Protein AF-A0A519LY81-F1 (afdb_monomer_lite)

Secondary structure (DSSP, 8-state):
--HHHHHHHHHHHHHHHHHHHHSS---TTS-SS---EEEEEESTTT-S-TTSS-S-SS-S-SSSTTSPPPHHHHHHHHTT----BSEEE-SS-EEE-TT--B---TT-BS--TTSTTSTTBHHHHHHHHHHT---TTEEEEEE--HHHHHHHHHHHHTHHHHTTHHHHHHHHHH--

Radius of gyration: 24.07 Å; chains: 1; bounding box: 78×39×55 Å

pLDDT: mean 88.47, std 14.47, range [46.22, 98.81]

Structure (mmCIF, N/CA/C/O backbone):
data_AF-A0A519LY81-F1
#
_entry.id   AF-A0A519LY81-F1
#
loop_
_atom_site.group_PDB
_atom_site.id
_atom_site.type_symbol
_atom_site.label_atom_id
_atom_site.label_alt_id
_atom_site.label_comp_id
_atom_site.label_asym_id
_atom_site.label_entity_id
_atom_site.label_seq_id
_atom_site.pdbx_PDB_ins_code
_atom_site.Cartn_x
_atom_site.Cartn_y
_atom_site.Cartn_z
_atom_site.occupancy
_atom_site.B_iso_or_equiv
_atom_site.auth_seq_id
_atom_site.auth_comp_id
_atom_site.auth_asym_id
_atom_site.auth_atom_id
_atom_site.pdbx_PDB_model_num
ATOM 1 N N . MET A 1 1 ? -56.378 18.373 27.463 1.00 55.69 1 MET A N 1
ATOM 2 C CA . MET A 1 1 ? -56.014 17.706 26.196 1.00 55.69 1 MET A CA 1
ATOM 3 C C . MET A 1 1 ? -57.173 16.834 25.767 1.00 55.69 1 MET A C 1
ATOM 5 O O . MET A 1 1 ? -57.605 15.974 26.524 1.00 55.69 1 MET A O 1
ATOM 9 N N . ASN A 1 2 ? -57.732 17.121 24.602 1.00 63.81 2 ASN A N 1
ATOM 10 C CA . ASN A 1 2 ? -58.996 16.550 24.145 1.00 63.81 2 ASN A CA 1
ATOM 11 C C . ASN A 1 2 ? -58.691 15.194 23.480 1.00 63.81 2 ASN A C 1
ATOM 13 O O . ASN A 1 2 ? -57.609 15.030 22.921 1.00 63.81 2 ASN A O 1
ATOM 17 N N . SER A 1 3 ? -59.615 14.223 23.488 1.00 59.97 3 SER A N 1
ATOM 18 C CA . SER A 1 3 ? -59.354 12.867 22.948 1.00 59.97 3 SER A CA 1
ATOM 19 C C . SER A 1 3 ? -58.795 12.878 21.511 1.00 59.97 3 SER A C 1
ATOM 21 O O . SER A 1 3 ? -57.925 12.079 21.174 1.00 59.97 3 SER A O 1
ATOM 23 N N . GLN A 1 4 ? -59.215 13.840 20.682 1.00 63.25 4 GLN A N 1
ATOM 24 C CA . GLN A 1 4 ? -58.691 14.028 19.324 1.00 63.25 4 GLN A CA 1
ATOM 25 C C . GLN A 1 4 ? -57.240 14.541 19.282 1.00 63.25 4 GLN A C 1
ATOM 27 O O . GLN A 1 4 ? -56.478 14.106 18.424 1.00 63.25 4 GLN A O 1
ATOM 32 N N . GLN A 1 5 ? -56.826 15.387 20.231 1.00 57.06 5 GLN A N 1
ATOM 33 C CA . GLN A 1 5 ? -55.437 15.847 20.355 1.00 57.06 5 GLN A CA 1
ATOM 34 C C . GLN A 1 5 ? -54.514 14.710 20.816 1.00 57.06 5 GLN A C 1
ATOM 36 O O . GLN A 1 5 ? -53.429 14.562 20.269 1.00 57.06 5 GLN A O 1
ATOM 41 N N . CYS A 1 6 ? -54.960 13.842 21.736 1.00 59.72 6 CYS A N 1
ATOM 42 C CA . CYS A 1 6 ? -54.200 12.637 22.101 1.00 59.72 6 CYS A CA 1
ATOM 43 C C . CYS A 1 6 ? -54.021 11.685 20.911 1.00 59.72 6 CYS A C 1
ATOM 45 O O . CYS A 1 6 ? -52.924 11.179 20.698 1.00 59.72 6 CYS A O 1
ATOM 47 N N . LYS A 1 7 ? -55.075 11.460 20.113 1.00 60.94 7 LYS A N 1
ATOM 48 C CA . LYS A 1 7 ? -55.014 10.586 18.928 1.00 60.94 7 LYS A CA 1
ATOM 49 C C . LYS A 1 7 ? -54.089 11.144 17.841 1.00 60.94 7 LYS A C 1
ATOM 51 O O . LYS A 1 7 ? -53.334 10.380 17.242 1.00 60.94 7 LYS A O 1
ATOM 56 N N . ALA A 1 8 ? -54.108 12.460 17.620 1.00 67.06 8 ALA A N 1
ATOM 57 C CA . ALA A 1 8 ? -53.220 13.126 16.668 1.00 67.06 8 ALA A CA 1
ATOM 58 C C . ALA A 1 8 ? -51.746 13.059 17.109 1.00 67.06 8 ALA A C 1
ATOM 60 O O . ALA A 1 8 ? -50.890 12.687 16.309 1.00 67.06 8 ALA A O 1
ATOM 61 N N . SER A 1 9 ? -51.454 13.319 18.389 1.00 69.44 9 SER A N 1
ATOM 62 C CA . SER A 1 9 ? -50.089 13.233 18.928 1.00 69.44 9 SER A CA 1
ATOM 63 C C . SER A 1 9 ? -49.534 11.807 18.911 1.00 69.44 9 SER A C 1
ATOM 65 O O . SER A 1 9 ? -48.361 11.611 18.602 1.00 69.44 9 SER A O 1
ATOM 67 N N . LEU A 1 10 ? -50.372 10.800 19.185 1.00 69.19 10 LEU A N 1
ATOM 68 C CA . LEU A 1 10 ? -49.960 9.395 19.123 1.00 69.19 10 LEU A CA 1
ATOM 69 C C . LEU A 1 10 ? -49.673 8.956 17.681 1.00 69.19 10 LEU A C 1
ATOM 71 O O . LEU A 1 10 ? -48.696 8.258 17.431 1.00 69.19 10 LEU A O 1
ATOM 75 N N . SER A 1 11 ? -50.486 9.415 16.725 1.00 70.38 11 SER A N 1
ATOM 76 C CA . SER A 1 11 ? -50.297 9.115 15.300 1.00 70.38 11 SER A CA 1
ATOM 77 C C . SER A 1 11 ? -49.016 9.749 14.751 1.00 70.38 11 SER A C 1
ATOM 79 O O . SER A 1 11 ? -48.292 9.107 13.996 1.00 70.38 11 SER A O 1
ATOM 81 N N . ALA A 1 12 ? -48.694 10.978 15.170 1.00 72.31 12 ALA A N 1
ATOM 82 C CA . ALA A 1 12 ? -47.450 11.650 14.797 1.00 72.31 12 ALA A CA 1
ATOM 83 C C . ALA A 1 12 ? -46.210 10.964 15.395 1.00 72.31 12 ALA A C 1
ATOM 85 O O . ALA A 1 12 ? -45.199 10.832 14.711 1.00 72.31 12 ALA A O 1
ATOM 86 N N . LEU A 1 13 ? -46.294 10.480 16.640 1.00 72.44 13 LEU A N 1
ATOM 87 C CA . LEU A 1 13 ? -45.200 9.749 17.284 1.00 72.44 13 LEU A CA 1
ATOM 88 C C . LEU A 1 13 ? -44.959 8.390 16.611 1.00 72.44 13 LEU A C 1
ATOM 90 O O . LEU A 1 13 ? -43.820 8.040 16.323 1.00 72.44 13 LEU A O 1
ATOM 94 N N . VAL A 1 14 ? -46.029 7.658 16.289 1.00 71.62 14 VAL A N 1
ATOM 95 C CA . VAL A 1 14 ? -45.943 6.385 15.558 1.00 71.62 14 VAL A CA 1
ATOM 96 C C . VAL A 1 14 ? -45.398 6.602 14.147 1.00 71.62 14 VAL A C 1
ATOM 98 O O . VAL A 1 14 ? -44.528 5.850 13.721 1.00 71.62 14 VAL A O 1
ATOM 101 N N . ALA A 1 15 ? -45.828 7.654 13.444 1.00 67.81 15 ALA A N 1
ATOM 102 C CA . ALA A 1 15 ? -45.262 8.013 12.148 1.00 67.81 15 ALA A CA 1
ATOM 103 C C . ALA A 1 15 ? -43.772 8.373 12.261 1.00 67.81 15 ALA A C 1
ATOM 105 O O . ALA A 1 15 ? -42.979 7.878 11.473 1.00 67.81 15 ALA A O 1
ATOM 106 N N . ALA A 1 16 ? -43.355 9.147 13.268 1.00 66.00 16 ALA A N 1
ATOM 107 C CA . ALA A 1 16 ? -41.943 9.461 13.494 1.00 66.00 16 ALA A CA 1
ATOM 108 C C . ALA A 1 16 ? -41.102 8.209 13.808 1.00 66.00 16 ALA A C 1
ATOM 110 O O . ALA A 1 16 ? -40.000 8.071 13.285 1.00 66.00 16 ALA A O 1
ATOM 111 N N . CYS A 1 17 ? -41.626 7.261 14.592 1.00 64.31 17 CYS A N 1
ATOM 112 C CA . CYS A 1 17 ? -40.967 5.977 14.849 1.00 64.31 17 CYS A CA 1
ATOM 113 C C . CYS A 1 17 ? -40.900 5.094 13.593 1.00 64.31 17 CYS A C 1
ATOM 115 O O . CYS A 1 17 ? -39.876 4.460 13.349 1.00 64.31 17 CYS A O 1
ATOM 117 N N . LEU A 1 18 ? -41.953 5.078 12.771 1.00 62.66 18 LEU A N 1
ATOM 118 C CA . LEU A 1 18 ? -41.983 4.345 11.504 1.00 62.66 18 LEU A CA 1
ATOM 119 C C . LEU A 1 18 ? -41.074 4.985 10.449 1.00 62.66 18 LEU A C 1
ATOM 121 O O . LEU A 1 18 ? -40.437 4.258 9.702 1.00 62.66 18 LEU A O 1
ATOM 125 N N . LEU A 1 19 ? -40.946 6.314 10.405 1.00 59.72 19 LEU A N 1
ATOM 126 C CA . LEU A 1 19 ? -39.982 7.011 9.548 1.00 59.72 19 LEU A CA 1
ATOM 127 C C . LEU A 1 19 ? -38.541 6.889 10.068 1.00 59.72 19 LEU A C 1
ATOM 129 O O . LEU A 1 19 ? -37.629 6.854 9.256 1.00 59.72 19 LEU A O 1
ATOM 133 N N . ALA A 1 20 ? -38.307 6.758 11.376 1.00 60.56 20 ALA A N 1
ATOM 134 C CA . ALA A 1 20 ? -36.985 6.404 11.904 1.00 60.56 20 ALA A CA 1
ATOM 135 C C . ALA A 1 20 ? -36.611 4.941 11.595 1.00 60.56 20 ALA A C 1
ATOM 137 O O . ALA A 1 20 ? -35.438 4.634 11.406 1.00 60.56 20 ALA A O 1
ATOM 138 N N . ALA A 1 21 ? -37.603 4.048 11.504 1.00 55.66 21 ALA A N 1
ATOM 139 C CA . ALA A 1 21 ? -37.408 2.640 11.155 1.00 55.66 21 ALA A CA 1
ATOM 140 C C . ALA A 1 21 ? -37.401 2.367 9.635 1.00 55.66 21 ALA A C 1
ATOM 142 O O . ALA A 1 21 ? -36.805 1.391 9.194 1.00 55.66 21 ALA A O 1
ATOM 143 N N . CYS A 1 22 ? -38.052 3.215 8.831 1.00 54.41 22 CYS A N 1
ATOM 144 C CA . CYS A 1 22 ? -38.219 3.046 7.381 1.00 54.41 22 CYS A CA 1
ATOM 145 C C . CYS A 1 22 ? -37.518 4.145 6.557 1.00 54.41 22 CYS A C 1
ATOM 147 O O . CYS A 1 22 ? -37.455 4.065 5.331 1.00 54.41 22 CYS A O 1
ATOM 149 N N . GLY A 1 23 ? -36.937 5.151 7.214 1.00 49.19 23 GLY A N 1
ATOM 150 C CA . GLY A 1 23 ? -36.024 6.144 6.649 1.00 49.19 23 GLY A CA 1
ATOM 151 C C . GLY A 1 23 ? -34.617 5.581 6.457 1.00 49.19 23 GLY A C 1
ATOM 152 O O . GLY A 1 23 ? -33.659 6.113 7.002 1.00 49.19 23 GLY A O 1
ATOM 153 N N . GLY A 1 24 ? -34.520 4.475 5.714 1.00 50.03 24 GLY A N 1
ATOM 154 C CA . GLY A 1 24 ? -33.440 4.171 4.768 1.00 50.03 24 GLY A CA 1
ATOM 155 C C . GLY A 1 24 ? -31.981 4.389 5.183 1.00 50.03 24 GLY A C 1
ATOM 156 O O . GLY A 1 24 ? -31.204 4.849 4.355 1.00 50.03 24 GLY A O 1
ATOM 157 N N . GLY A 1 25 ? -31.598 4.074 6.423 1.00 46.22 25 GLY A N 1
ATOM 158 C CA . GLY A 1 25 ? -30.202 4.126 6.890 1.00 46.22 25 GLY A CA 1
ATOM 159 C C . GLY A 1 25 ? -29.545 2.759 7.117 1.00 46.22 25 GLY A C 1
ATOM 160 O O . GLY A 1 25 ? -28.390 2.699 7.524 1.00 46.22 25 GLY A O 1
ATOM 161 N N . GLY A 1 26 ? -30.273 1.666 6.891 1.00 47.47 26 GLY A N 1
ATOM 162 C CA . GLY A 1 26 ? -29.765 0.303 7.005 1.00 47.47 26 GLY A CA 1
ATOM 163 C C . GLY A 1 26 ? -29.649 -0.318 5.627 1.00 47.47 26 GLY A C 1
ATOM 164 O O . GLY A 1 26 ? -30.501 -1.104 5.233 1.00 47.47 26 GLY A O 1
ATOM 165 N N . SER A 1 27 ? -28.626 0.053 4.866 1.00 48.62 27 SER A N 1
ATOM 166 C CA . SER A 1 27 ? -28.137 -0.881 3.860 1.00 48.62 27 SER A CA 1
ATOM 167 C C . SER A 1 27 ? -27.652 -2.145 4.576 1.00 48.62 27 SER A C 1
ATOM 169 O O . SER A 1 27 ? -27.210 -2.073 5.727 1.00 48.62 27 SER A O 1
ATOM 171 N N . ASP A 1 28 ? -27.642 -3.284 3.886 1.00 51.41 28 ASP A N 1
ATOM 172 C CA . ASP A 1 28 ? -26.885 -4.491 4.264 1.00 51.41 28 ASP A CA 1
ATOM 173 C C . ASP A 1 28 ? -25.351 -4.231 4.300 1.00 51.41 28 ASP A C 1
ATOM 175 O O . ASP A 1 28 ? -24.531 -5.072 3.950 1.00 51.41 28 ASP A O 1
ATOM 179 N N . THR A 1 29 ? -24.937 -3.018 4.671 1.00 53.84 29 THR A N 1
ATOM 180 C CA . THR A 1 29 ? -23.567 -2.544 4.853 1.00 53.84 29 THR A CA 1
ATOM 181 C C . THR A 1 29 ? -23.124 -2.623 6.303 1.00 53.84 29 THR A C 1
ATOM 183 O O . THR A 1 29 ? -21.977 -2.285 6.571 1.00 53.84 29 THR A O 1
ATOM 186 N N . ALA A 1 30 ? -24.001 -2.998 7.244 1.00 55.38 30 ALA A N 1
ATOM 187 C CA . ALA A 1 30 ? -23.550 -3.424 8.562 1.00 55.38 30 ALA A CA 1
ATOM 188 C C . ALA A 1 30 ? -22.732 -4.702 8.338 1.00 55.38 30 ALA A C 1
ATOM 190 O O . ALA A 1 30 ? -23.302 -5.716 7.926 1.00 55.38 30 ALA A O 1
ATOM 191 N N . PRO A 1 31 ? -21.402 -4.667 8.497 1.00 56.59 31 PRO A N 1
ATOM 192 C CA . PRO A 1 31 ? -20.594 -5.776 8.040 1.00 56.59 31 PRO A CA 1
ATOM 193 C C . PRO A 1 31 ? -20.914 -7.040 8.833 1.00 56.59 31 PRO A C 1
ATOM 195 O O . PRO A 1 31 ? -20.881 -7.034 10.061 1.00 56.59 31 PRO A O 1
ATOM 198 N N . SER A 1 32 ? -21.214 -8.134 8.130 1.00 61.44 32 SER A N 1
ATOM 199 C CA . SER A 1 32 ? -21.583 -9.410 8.761 1.00 61.44 32 SER A CA 1
ATOM 200 C C . SER A 1 32 ? -20.476 -9.986 9.654 1.00 61.44 32 SER A C 1
ATOM 202 O O . SER A 1 32 ? -20.763 -10.824 10.508 1.00 61.44 32 SER A O 1
ATOM 204 N N . ALA A 1 33 ? -19.222 -9.585 9.437 1.00 71.50 33 ALA A N 1
ATOM 205 C CA . ALA A 1 33 ? -18.074 -10.019 10.216 1.00 71.50 33 ALA A CA 1
ATOM 206 C C . ALA A 1 33 ? -17.708 -8.963 11.264 1.00 71.50 33 ALA A C 1
ATOM 208 O O . ALA A 1 33 ? -17.616 -7.773 10.955 1.00 71.50 33 ALA A O 1
ATOM 209 N N . ALA A 1 34 ? -17.435 -9.413 12.490 1.00 85.31 34 ALA A N 1
ATOM 210 C CA . ALA A 1 34 ? -16.927 -8.579 13.574 1.00 85.31 34 ALA A CA 1
ATOM 211 C C . ALA A 1 34 ? -15.454 -8.209 13.328 1.00 85.31 34 ALA A C 1
ATOM 213 O O . ALA A 1 34 ? -14.565 -8.661 14.041 1.00 85.31 34 ALA A O 1
ATOM 214 N N . VAL A 1 35 ? -15.182 -7.418 12.289 1.00 92.81 35 VAL A N 1
ATOM 215 C CA . VAL A 1 35 ? -13.826 -6.957 11.978 1.00 92.81 35 VAL A CA 1
ATOM 216 C C . VAL A 1 35 ? -13.381 -5.972 13.051 1.00 92.81 35 VAL A C 1
ATOM 218 O O . VAL A 1 35 ? -14.001 -4.930 13.258 1.00 92.81 35 VAL A O 1
ATOM 221 N N . THR A 1 36 ? -12.279 -6.298 13.719 1.00 93.81 36 THR A N 1
ATOM 222 C CA . THR A 1 36 ? -11.672 -5.470 14.772 1.00 93.81 36 THR A CA 1
ATOM 223 C C . THR A 1 36 ? -10.351 -4.848 14.334 1.00 93.81 36 THR A C 1
ATOM 225 O O . THR A 1 36 ? -9.782 -4.045 15.066 1.00 93.81 36 THR A O 1
ATOM 228 N N . SER A 1 37 ? -9.838 -5.223 13.159 1.00 95.50 37 SER A N 1
ATOM 229 C CA . SER A 1 37 ? -8.635 -4.639 12.573 1.00 95.50 37 SER A CA 1
ATOM 230 C C . SER A 1 37 ? -8.698 -4.694 11.052 1.00 95.50 37 SER A C 1
ATOM 232 O O . SER A 1 37 ? -9.117 -5.695 10.477 1.00 95.50 37 SER A O 1
ATOM 234 N N . VAL A 1 38 ? -8.239 -3.629 10.397 1.00 97.69 38 VAL A N 1
ATOM 235 C CA . VAL A 1 38 ? -8.008 -3.615 8.950 1.00 97.69 38 VAL A CA 1
ATOM 236 C C . VAL A 1 38 ? -6.507 -3.563 8.706 1.00 97.69 38 VAL A C 1
ATOM 238 O O . VAL A 1 38 ? -5.822 -2.679 9.225 1.00 97.69 38 VAL A O 1
ATOM 241 N N . LYS A 1 39 ? -5.994 -4.507 7.919 1.00 98.56 39 LYS A N 1
ATOM 242 C CA . LYS A 1 39 ? -4.589 -4.580 7.512 1.00 98.56 39 LYS A CA 1
ATOM 243 C C . LYS A 1 39 ? -4.505 -4.387 6.012 1.00 98.56 39 LYS A C 1
ATOM 245 O O . LYS A 1 39 ? -5.231 -5.036 5.268 1.00 98.56 39 LYS A O 1
ATOM 250 N N . VAL A 1 40 ? -3.636 -3.492 5.570 1.00 98.81 40 VAL A N 1
ATOM 251 C CA . VAL A 1 40 ? -3.556 -3.102 4.160 1.00 98.81 40 VAL A CA 1
ATOM 252 C C . VAL A 1 40 ? -2.155 -3.375 3.647 1.00 98.81 40 VAL A C 1
ATOM 254 O O . VAL A 1 40 ? -1.194 -3.035 4.326 1.00 98.81 40 VAL A O 1
ATOM 257 N N . ALA A 1 41 ? -2.031 -3.980 2.475 1.00 98.81 41 ALA A N 1
ATOM 258 C CA . ALA A 1 41 ? -0.805 -4.000 1.684 1.00 98.81 41 ALA A CA 1
ATOM 259 C C . ALA A 1 41 ? -1.133 -3.464 0.291 1.00 98.81 41 ALA A C 1
ATOM 261 O O . ALA A 1 41 ? -2.275 -3.544 -0.158 1.00 98.81 41 ALA A O 1
ATOM 262 N N . GLY A 1 42 ? -0.149 -2.907 -0.396 1.00 98.56 42 GLY A N 1
ATOM 263 C CA . GLY A 1 42 ? -0.347 -2.427 -1.745 1.00 98.56 42 GLY A CA 1
ATOM 264 C C . GLY A 1 42 ? 0.552 -1.284 -2.164 1.00 98.56 42 GLY A C 1
ATOM 265 O O . GLY A 1 42 ? 1.687 -1.131 -1.699 1.00 98.56 42 GLY A O 1
ATOM 266 N N . ASP A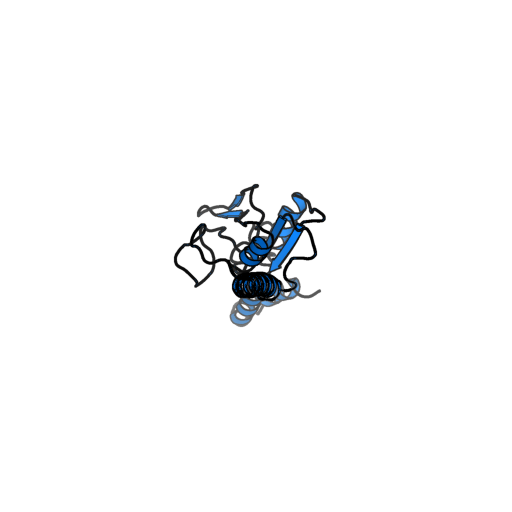 1 43 ? 0.006 -0.483 -3.070 1.00 98.50 43 ASP A N 1
ATOM 267 C CA . ASP A 1 43 ? 0.688 0.634 -3.701 1.00 98.50 43 ASP A CA 1
ATOM 268 C C . ASP A 1 43 ? 0.102 2.013 -3.332 1.00 98.50 43 ASP A C 1
ATOM 270 O O . ASP A 1 43 ? -0.527 2.199 -2.289 1.00 98.50 43 ASP A O 1
ATOM 274 N N . SER A 1 44 ? 0.340 3.011 -4.185 1.00 98.00 44 SER A N 1
ATOM 275 C CA . SER A 1 44 ? -0.139 4.389 -4.043 1.00 98.00 44 SER A CA 1
ATOM 276 C C . SER A 1 44 ? -1.646 4.525 -3.837 1.00 98.00 44 SER A C 1
ATOM 278 O O . SER A 1 44 ? -2.065 5.439 -3.130 1.00 98.00 44 SER A O 1
ATOM 280 N N . LEU A 1 45 ? -2.463 3.647 -4.429 1.00 97.50 45 LEU A N 1
ATOM 281 C CA . LEU A 1 45 ? -3.923 3.713 -4.301 1.00 97.50 45 LEU A CA 1
ATOM 282 C C . LEU A 1 45 ? -4.397 3.378 -2.881 1.00 97.50 45 LEU A C 1
ATOM 284 O O . LEU A 1 45 ? -5.489 3.788 -2.472 1.00 97.50 45 LEU A O 1
ATOM 288 N N . ALA A 1 46 ? -3.561 2.665 -2.125 1.00 98.38 46 ALA A N 1
ATOM 289 C CA . ALA A 1 46 ?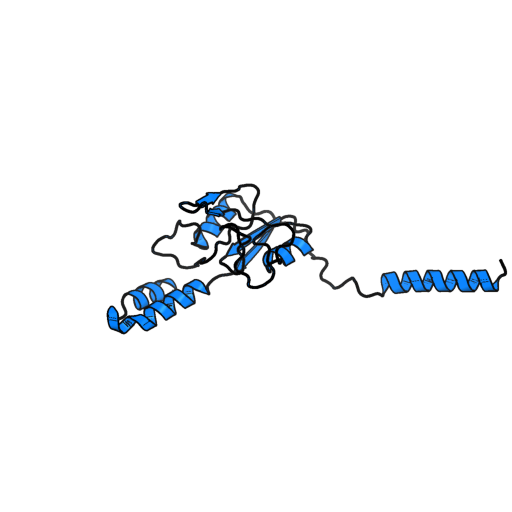 -3.842 2.208 -0.777 1.00 98.38 46 ALA A CA 1
ATOM 290 C C . ALA A 1 46 ? -2.957 2.868 0.300 1.00 98.38 46 ALA A C 1
ATOM 292 O O . ALA A 1 46 ? -3.196 2.641 1.482 1.00 98.38 46 ALA A O 1
ATOM 293 N N . ASP A 1 47 ? -1.974 3.696 -0.061 1.00 98.38 47 ASP A N 1
ATOM 294 C CA . ASP A 1 47 ? -1.002 4.298 0.864 1.00 98.38 47 ASP A CA 1
ATOM 295 C C . ASP A 1 47 ? -1.617 5.421 1.737 1.00 98.38 47 ASP A C 1
ATOM 297 O O . ASP A 1 47 ? -1.925 6.520 1.266 1.00 98.38 47 ASP A O 1
ATOM 301 N N . SER A 1 48 ? -1.740 5.163 3.049 1.00 97.44 48 SER A N 1
ATOM 302 C CA . SER A 1 48 ? -2.235 6.121 4.063 1.00 97.44 48 SER A CA 1
ATOM 303 C C . SER A 1 48 ? -1.201 7.168 4.512 1.00 97.44 48 SER A C 1
ATOM 305 O O . SER A 1 48 ? -1.366 7.815 5.551 1.00 97.44 48 SER A O 1
ATOM 307 N N . GLY A 1 49 ? -0.128 7.363 3.753 1.00 97.38 49 GLY A N 1
ATOM 308 C CA . GLY A 1 49 ? 0.793 8.476 3.911 1.00 97.38 49 GLY A CA 1
ATOM 309 C C . GLY A 1 49 ? 2.203 8.097 4.329 1.00 97.38 49 GLY A C 1
ATOM 310 O O . GLY A 1 49 ? 2.788 8.807 5.148 1.00 97.38 49 GLY A O 1
ATOM 311 N N . THR A 1 50 ? 2.779 7.022 3.794 1.00 98.50 50 THR A N 1
ATOM 312 C CA . THR A 1 50 ? 4.165 6.602 4.043 1.00 98.50 50 THR A CA 1
ATOM 313 C C . THR A 1 50 ? 5.164 7.735 3.833 1.00 98.50 50 THR A C 1
ATOM 315 O O . THR A 1 50 ? 6.100 7.875 4.622 1.00 98.50 50 THR A O 1
ATOM 318 N N . PHE A 1 51 ? 4.922 8.603 2.850 1.00 97.81 51 PHE A N 1
ATOM 319 C CA . PHE A 1 51 ? 5.767 9.757 2.526 1.00 97.81 51 PHE A CA 1
ATOM 320 C C . PHE A 1 51 ? 5.300 11.077 3.165 1.00 97.81 51 PHE A C 1
ATOM 322 O O . PHE A 1 51 ? 5.771 12.150 2.800 1.00 97.81 51 PHE A O 1
ATOM 329 N N . GLY A 1 52 ? 4.356 11.025 4.111 1.00 96.19 52 GLY A N 1
ATOM 330 C CA . GLY A 1 52 ? 3.748 12.214 4.721 1.00 96.19 52 GLY A CA 1
ATOM 331 C C . GLY A 1 52 ? 2.599 12.828 3.913 1.00 96.19 52 GLY A C 1
ATOM 332 O O . GLY A 1 52 ? 2.030 13.828 4.345 1.00 96.19 52 GLY A O 1
ATOM 333 N N . TYR A 1 53 ? 2.221 12.213 2.791 1.00 95.44 53 TYR A N 1
ATOM 334 C CA . TYR A 1 53 ? 1.085 12.585 1.947 1.00 95.44 53 TYR A CA 1
ATOM 335 C C . TYR A 1 53 ? 0.461 11.341 1.302 1.00 95.44 53 TYR A C 1
ATOM 337 O O . TYR A 1 53 ? 1.145 10.332 1.141 1.00 95.44 53 TYR A O 1
ATOM 345 N N . LYS A 1 54 ? -0.816 11.418 0.916 1.00 96.06 54 LYS A N 1
ATOM 346 C CA . LYS A 1 54 ? -1.508 10.378 0.134 1.00 96.06 54 LYS A CA 1
ATOM 347 C C . LYS A 1 54 ? -1.449 10.694 -1.361 1.00 96.06 54 LYS A C 1
ATOM 349 O O . LYS A 1 54 ? -1.534 11.860 -1.746 1.00 96.06 54 LYS A O 1
ATOM 354 N N . PHE A 1 55 ? -1.376 9.670 -2.208 1.00 95.00 55 PHE A N 1
ATOM 355 C CA . PHE A 1 55 ? -1.356 9.812 -3.671 1.00 95.00 55 PHE A CA 1
ATOM 356 C C . PHE A 1 55 ? -2.767 10.042 -4.224 1.00 95.00 55 PHE A C 1
ATOM 358 O O . PHE A 1 55 ? -3.346 9.197 -4.901 1.00 95.00 55 PHE A O 1
ATOM 365 N N . THR A 1 56 ? -3.346 11.195 -3.902 1.00 90.69 56 THR A N 1
ATOM 366 C CA . THR A 1 56 ? -4.683 11.589 -4.344 1.00 90.69 56 THR A CA 1
ATOM 367 C C . THR A 1 56 ? -4.683 13.017 -4.866 1.00 90.69 56 THR A C 1
ATOM 369 O O . THR A 1 56 ? -3.950 13.876 -4.385 1.00 90.69 56 THR A O 1
ATOM 372 N N . VAL A 1 57 ? -5.545 13.274 -5.846 1.00 90.00 57 VAL A N 1
ATOM 373 C CA . VAL A 1 57 ? -5.828 14.624 -6.359 1.00 90.00 57 VAL A CA 1
ATOM 374 C C . VAL A 1 57 ? -6.949 15.317 -5.577 1.00 90.00 57 VAL A C 1
ATOM 376 O O . VAL A 1 57 ? -7.341 16.434 -5.904 1.00 90.00 57 VAL A O 1
ATOM 379 N N . GLN A 1 58 ? -7.515 14.643 -4.574 1.00 88.56 58 GLN A N 1
ATOM 380 C CA . GLN A 1 58 ? -8.649 15.140 -3.807 1.00 88.56 58 GLN A CA 1
ATOM 381 C C . GLN A 1 58 ? -8.202 15.770 -2.484 1.00 88.56 58 GLN A C 1
ATOM 383 O O . GLN A 1 58 ? -7.596 15.107 -1.640 1.00 88.56 58 GLN A O 1
ATOM 388 N N . GLY A 1 59 ? -8.637 17.007 -2.237 1.00 84.88 59 GLY A N 1
ATOM 389 C CA . GLY A 1 59 ? -8.381 17.731 -0.987 1.00 84.88 59 GLY A CA 1
ATOM 390 C C . GLY A 1 59 ? -6.997 18.385 -0.928 1.00 84.88 59 GLY A C 1
ATOM 391 O O . GLY A 1 59 ? -6.167 18.197 -1.810 1.00 84.88 59 GLY A O 1
ATOM 392 N N . SER A 1 60 ? -6.769 19.199 0.106 1.00 83.94 60 SER A N 1
ATOM 393 C CA . SER A 1 60 ? -5.529 19.975 0.288 1.00 83.94 60 SER A CA 1
ATOM 394 C C . SER A 1 60 ? -4.661 19.503 1.459 1.00 83.94 60 SER A C 1
ATOM 396 O O . SER A 1 60 ? -3.471 19.808 1.499 1.00 83.94 60 SER A O 1
ATOM 398 N N . ALA A 1 61 ? -5.226 18.762 2.417 1.00 93.69 61 ALA A N 1
ATOM 399 C CA . ALA A 1 61 ? -4.474 18.210 3.538 1.00 93.69 61 ALA A CA 1
ATOM 400 C C . ALA A 1 61 ? -3.782 16.900 3.136 1.00 93.69 61 ALA A C 1
ATOM 402 O O . ALA A 1 61 ? -4.430 15.951 2.692 1.00 93.69 61 ALA A O 1
ATOM 403 N N . ALA A 1 62 ? -2.464 16.845 3.336 1.00 93.25 62 ALA A N 1
ATOM 404 C CA . ALA A 1 62 ? -1.620 15.731 2.911 1.00 93.25 62 ALA A CA 1
ATOM 405 C C . ALA A 1 62 ? -1.966 14.405 3.616 1.00 93.25 62 ALA A C 1
ATOM 407 O O . ALA A 1 62 ? -2.025 13.355 2.977 1.00 93.25 62 ALA A O 1
ATOM 408 N N . THR A 1 63 ? -2.206 14.452 4.929 1.00 93.75 63 THR A N 1
ATOM 409 C CA . THR A 1 63 ? -2.613 13.319 5.781 1.00 93.75 63 THR A CA 1
ATOM 410 C C . THR A 1 63 ? -3.427 13.823 6.981 1.00 93.75 63 THR A C 1
ATOM 412 O O . THR A 1 63 ? -3.565 15.029 7.179 1.00 93.75 63 THR A O 1
ATOM 415 N N . GLY A 1 64 ? -3.964 12.906 7.793 1.00 88.69 64 GLY A N 1
ATOM 416 C CA . GLY A 1 64 ? -4.626 13.235 9.058 1.00 88.69 64 GLY A CA 1
ATOM 417 C C . GLY A 1 64 ? -6.003 13.885 8.902 1.00 88.69 64 GLY A C 1
ATOM 418 O O . GLY A 1 64 ? -6.692 13.696 7.895 1.00 88.69 64 GLY A O 1
ATOM 419 N N . VAL A 1 65 ? -6.423 14.624 9.932 1.00 87.06 65 VAL A N 1
ATOM 420 C CA . VAL A 1 65 ? -7.730 15.299 9.971 1.00 87.06 65 VAL A CA 1
ATOM 421 C C . VAL A 1 65 ? -7.848 16.276 8.801 1.00 87.06 65 VAL A C 1
ATOM 423 O O . VAL A 1 65 ? -6.956 17.082 8.559 1.00 87.06 65 VAL A O 1
ATOM 426 N N . GLY A 1 66 ? -8.959 16.192 8.069 1.00 87.25 66 GLY A N 1
ATOM 427 C CA . GLY A 1 66 ? -9.212 17.024 6.891 1.00 87.25 66 GLY A CA 1
ATOM 428 C C . GLY A 1 66 ? -8.590 16.507 5.590 1.00 87.25 66 GLY A C 1
ATOM 429 O O . GLY A 1 66 ? -8.893 17.057 4.534 1.00 87.25 66 GLY A O 1
ATOM 430 N N . SER A 1 67 ? -7.767 15.449 5.625 1.00 93.19 67 SER A N 1
ATOM 431 C CA . SER A 1 67 ? -7.332 14.769 4.396 1.00 93.19 67 SER A CA 1
ATOM 432 C C . SER A 1 67 ? -8.473 13.955 3.789 1.00 93.19 67 SER A C 1
ATOM 434 O O . SER A 1 67 ? -9.306 13.397 4.507 1.00 93.19 67 SER A O 1
ATOM 436 N N . THR A 1 68 ? -8.511 13.862 2.459 1.00 94.19 68 THR A N 1
ATOM 437 C CA . THR A 1 68 ? -9.520 13.037 1.789 1.00 94.19 68 THR A CA 1
ATOM 438 C C . THR A 1 68 ? -9.256 11.556 2.078 1.00 94.19 68 THR A C 1
ATOM 440 O O . THR A 1 68 ? -8.106 11.112 1.957 1.00 94.19 68 THR A O 1
ATOM 443 N N . PRO A 1 69 ? -10.284 10.770 2.452 1.00 94.44 69 PRO A N 1
ATOM 444 C CA . PRO A 1 69 ? -10.098 9.353 2.703 1.00 94.44 69 PRO A CA 1
ATOM 445 C C . PRO A 1 69 ? -9.960 8.567 1.396 1.00 94.44 69 PRO A C 1
ATOM 447 O O . PRO A 1 69 ? -10.820 8.649 0.508 1.00 94.44 69 PRO A O 1
ATOM 450 N N . ILE A 1 70 ? -8.886 7.783 1.310 1.00 96.50 70 ILE A N 1
ATOM 451 C CA . ILE A 1 70 ? -8.668 6.787 0.252 1.00 96.50 70 ILE A CA 1
ATOM 452 C C . ILE A 1 70 ? -9.481 5.519 0.538 1.00 96.50 70 ILE A C 1
ATOM 454 O O . ILE A 1 70 ? -10.014 5.342 1.636 1.00 96.50 70 ILE A O 1
ATOM 458 N N . TRP A 1 71 ? -9.625 4.641 -0.453 1.00 96.94 71 TRP A N 1
ATOM 459 C CA . TRP A 1 71 ? -10.554 3.513 -0.363 1.00 96.94 71 TRP A CA 1
ATOM 460 C C . TRP A 1 71 ? -10.341 2.608 0.874 1.00 96.94 71 TRP A C 1
ATOM 462 O O . TRP A 1 71 ? -11.352 2.297 1.511 1.00 96.94 71 TRP A O 1
ATOM 472 N N . PRO A 1 72 ? -9.108 2.270 1.327 1.00 97.81 72 PRO A N 1
ATOM 473 C CA . PRO A 1 72 ? -8.940 1.419 2.506 1.00 97.81 72 PRO A CA 1
ATOM 474 C C . PRO A 1 72 ? -9.373 2.126 3.791 1.00 97.81 72 PRO A C 1
ATOM 476 O O . PRO A 1 72 ? -9.874 1.492 4.712 1.00 97.81 72 PRO A O 1
ATOM 479 N N . GLU A 1 73 ? -9.227 3.450 3.856 1.00 97.19 73 GLU A N 1
ATOM 480 C CA . GLU A 1 73 ? -9.654 4.253 5.006 1.00 97.19 73 GLU A CA 1
ATOM 481 C C . GLU A 1 73 ? -11.175 4.357 5.082 1.00 97.19 73 GLU A C 1
ATOM 483 O O . GLU A 1 73 ? -11.736 4.350 6.176 1.00 97.19 73 GLU A O 1
ATOM 488 N N . ARG A 1 74 ? -11.857 4.402 3.930 1.00 95.94 74 ARG A N 1
ATOM 489 C CA . ARG A 1 74 ? -13.324 4.333 3.871 1.00 95.94 74 ARG A CA 1
ATOM 490 C C . ARG A 1 74 ? -13.825 2.985 4.373 1.00 95.94 74 ARG A C 1
ATOM 492 O O . ARG A 1 74 ? -14.748 2.960 5.182 1.00 95.94 74 ARG A O 1
ATOM 499 N N . VAL A 1 75 ? -13.180 1.895 3.949 1.00 96.00 75 VAL A N 1
ATOM 500 C CA . VAL A 1 75 ? -13.477 0.547 4.451 1.00 96.00 75 VAL A CA 1
ATOM 501 C C . VAL A 1 75 ? -13.202 0.471 5.952 1.00 96.00 75 VAL A C 1
ATOM 503 O O . VAL A 1 75 ? -14.082 0.088 6.705 1.00 96.00 75 VAL A O 1
ATOM 506 N N . ALA A 1 76 ? -12.038 0.905 6.435 1.00 96.12 76 ALA A N 1
ATOM 507 C CA . ALA A 1 76 ? -11.735 0.901 7.868 1.00 96.12 76 ALA A CA 1
ATOM 508 C C . ALA A 1 76 ? -12.761 1.700 8.688 1.00 96.12 76 ALA A C 1
ATOM 510 O O . ALA A 1 76 ? -13.242 1.220 9.716 1.00 96.12 76 ALA A O 1
ATOM 511 N N . THR A 1 77 ? -13.177 2.865 8.186 1.00 94.50 77 THR A N 1
ATOM 512 C CA . THR A 1 77 ? -14.172 3.719 8.847 1.00 94.50 77 THR A CA 1
ATOM 513 C C . THR A 1 77 ? -15.529 3.025 8.980 1.00 94.50 77 THR A C 1
ATOM 515 O O . THR A 1 77 ? -16.182 3.191 10.010 1.00 94.50 77 THR A O 1
ATOM 518 N N . SER A 1 78 ? -15.949 2.192 8.015 1.00 93.75 78 SER A N 1
ATOM 519 C CA . SER A 1 78 ? -17.210 1.437 8.139 1.00 93.75 78 SER A CA 1
ATOM 520 C C . SER A 1 78 ? -17.189 0.393 9.262 1.00 93.75 78 SER A C 1
ATOM 522 O O . SER A 1 78 ? -18.248 -0.063 9.680 1.00 93.75 78 SER A O 1
ATOM 524 N N . TYR A 1 79 ? -16.005 0.047 9.778 1.00 93.00 79 TYR A N 1
ATOM 525 C CA . TYR A 1 79 ? -15.801 -0.825 10.942 1.00 93.00 79 TYR A CA 1
ATOM 526 C C . TYR A 1 79 ? -15.367 -0.060 12.206 1.00 93.00 79 TYR A C 1
ATOM 528 O O . TYR A 1 79 ? -14.897 -0.664 13.172 1.00 93.00 79 TYR A O 1
ATOM 536 N N . GLY A 1 80 ? -15.462 1.275 12.210 1.00 92.81 80 GLY A N 1
ATOM 537 C CA . GLY A 1 80 ? -15.008 2.106 13.331 1.00 92.81 80 GLY A CA 1
ATOM 538 C C . GLY A 1 80 ? -13.489 2.089 13.547 1.00 92.81 80 GLY A C 1
ATOM 539 O O . GLY A 1 80 ? -13.024 2.402 14.640 1.00 92.81 80 GLY A O 1
ATOM 540 N N . GLN A 1 81 ? -12.717 1.710 12.526 1.00 94.50 81 GLN A N 1
ATOM 541 C CA . GLN A 1 81 ? -11.257 1.663 12.552 1.00 94.50 81 GLN A CA 1
ATOM 542 C C . GLN A 1 81 ? -10.658 2.878 11.835 1.00 94.50 81 GLN A C 1
ATOM 544 O O . GLN A 1 81 ? -11.240 3.428 10.900 1.00 94.50 81 GLN A O 1
ATOM 549 N N . SER A 1 82 ? -9.445 3.262 12.229 1.00 95.31 82 SER A N 1
ATOM 550 C CA . SER A 1 82 ? -8.628 4.256 11.527 1.00 95.31 82 SER A CA 1
ATOM 551 C C . SER A 1 82 ? -7.344 3.619 11.012 1.00 95.31 82 SER A C 1
ATOM 553 O O . SER A 1 82 ? -6.778 2.757 11.683 1.00 95.31 82 SER A O 1
ATOM 555 N N . LEU A 1 83 ? -6.844 4.085 9.869 1.00 97.06 83 LEU A N 1
ATOM 556 C CA . LEU A 1 83 ? -5.565 3.641 9.322 1.00 97.06 83 LEU A CA 1
ATOM 557 C C . LEU A 1 83 ? -4.504 4.735 9.415 1.00 97.06 83 LEU A C 1
ATOM 559 O O . LEU A 1 83 ? -4.785 5.930 9.355 1.00 97.06 83 LEU A O 1
ATOM 563 N N . CYS A 1 84 ? -3.262 4.285 9.521 1.00 97.31 84 CYS A N 1
ATOM 564 C CA . CYS A 1 84 ? -2.058 5.086 9.387 1.00 97.31 84 CYS A CA 1
ATOM 565 C C . CYS A 1 84 ? -0.971 4.227 8.737 1.00 97.31 84 CYS A C 1
ATOM 567 O O . CYS A 1 84 ? -1.069 2.998 8.742 1.00 97.31 84 CYS A O 1
ATOM 569 N N . ALA A 1 85 ? 0.046 4.866 8.160 1.00 98.38 85 ALA A N 1
ATOM 570 C CA . ALA A 1 85 ? 1.127 4.170 7.473 1.00 98.38 85 ALA A CA 1
ATOM 571 C C . ALA A 1 85 ? 2.082 3.470 8.458 1.00 98.38 85 ALA A C 1
ATOM 573 O O . ALA A 1 85 ? 2.638 4.107 9.358 1.00 98.38 85 ALA A O 1
ATOM 574 N N . TYR A 1 86 ? 2.288 2.167 8.263 1.00 98.62 86 TYR A N 1
ATOM 575 C CA . TYR A 1 86 ? 3.273 1.351 8.969 1.00 98.62 86 TYR A CA 1
ATOM 576 C C . TYR A 1 86 ? 4.685 1.755 8.564 1.00 98.62 86 TYR A C 1
ATOM 578 O O . TYR A 1 86 ? 5.482 2.097 9.431 1.00 98.62 86 TYR A O 1
ATOM 586 N N . TYR A 1 87 ? 4.994 1.797 7.267 1.00 98.69 87 TYR A N 1
ATOM 587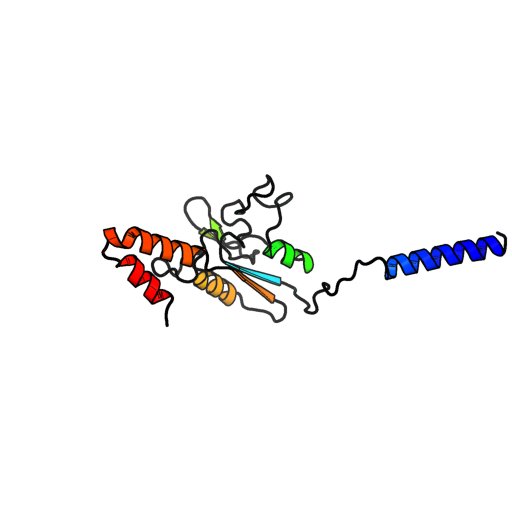 C CA . TYR A 1 87 ? 6.268 2.342 6.806 1.00 98.69 87 TYR A CA 1
ATOM 588 C C . TYR A 1 87 ? 6.221 3.866 6.774 1.00 98.69 87 TYR A C 1
ATOM 590 O O . TYR A 1 87 ? 5.227 4.465 6.358 1.00 98.69 87 TYR A O 1
ATOM 598 N N . ARG A 1 88 ? 7.317 4.500 7.193 1.00 98.06 88 ARG A N 1
ATOM 599 C CA . ARG A 1 88 ? 7.476 5.957 7.245 1.00 98.06 88 ARG A CA 1
ATOM 600 C C . ARG A 1 88 ? 8.785 6.342 6.579 1.00 98.06 88 ARG A C 1
ATOM 602 O O . ARG A 1 88 ? 9.850 6.027 7.102 1.00 98.06 88 ARG A O 1
ATOM 609 N N . PHE A 1 89 ? 8.715 7.018 5.442 1.00 98.12 89 PHE A N 1
ATOM 610 C CA . PHE A 1 89 ? 9.900 7.536 4.775 1.00 98.12 89 PHE A CA 1
ATOM 611 C C . PHE A 1 89 ? 10.270 8.906 5.347 1.00 98.12 89 PHE A C 1
ATOM 613 O O . PHE A 1 89 ? 9.420 9.788 5.452 1.00 98.12 89 PHE A O 1
ATOM 620 N N . ASN A 1 90 ? 11.536 9.091 5.717 1.00 95.50 90 ASN A N 1
ATOM 621 C CA . ASN A 1 90 ? 12.034 10.344 6.302 1.00 95.50 90 ASN A CA 1
ATOM 622 C C . ASN A 1 90 ? 12.789 11.240 5.300 1.00 95.50 90 ASN A C 1
ATOM 624 O O . ASN A 1 90 ? 13.385 12.234 5.706 1.00 95.50 90 ASN A O 1
ATOM 628 N N . GLY A 1 91 ? 12.800 10.879 4.013 1.00 94.94 91 GLY A N 1
ATOM 629 C CA . GLY A 1 91 ? 13.592 11.547 2.975 1.00 94.94 91 GLY A CA 1
ATOM 630 C C . GLY A 1 91 ? 14.835 10.763 2.543 1.00 94.94 91 GLY A C 1
ATOM 631 O O . GLY A 1 91 ? 15.338 11.001 1.449 1.00 94.94 91 GLY A O 1
ATOM 632 N N . SER A 1 92 ? 15.303 9.806 3.349 1.00 95.75 92 SER A N 1
ATOM 633 C CA . SER A 1 92 ? 16.473 8.972 3.032 1.00 95.75 92 SER A CA 1
ATOM 634 C C . SER A 1 92 ? 16.253 7.477 3.262 1.00 95.75 92 SER A C 1
ATOM 636 O O . SER A 1 92 ? 16.757 6.660 2.495 1.00 95.75 92 SER A O 1
ATOM 638 N N . ALA A 1 93 ? 15.487 7.102 4.284 1.00 96.12 93 ALA A N 1
ATOM 639 C CA . ALA A 1 93 ? 15.244 5.717 4.659 1.00 96.12 93 ALA A CA 1
ATOM 640 C C . ALA A 1 93 ? 13.814 5.502 5.166 1.00 96.12 93 ALA A C 1
ATOM 642 O O . ALA A 1 93 ? 13.116 6.436 5.574 1.00 96.12 93 ALA A O 1
ATOM 643 N N . PHE A 1 94 ? 13.392 4.238 5.163 1.00 98.12 94 PHE A N 1
ATOM 644 C CA . PHE A 1 94 ? 12.145 3.811 5.783 1.00 98.12 94 PHE A CA 1
ATOM 645 C C . PHE A 1 94 ? 12.371 3.456 7.255 1.00 98.12 94 PHE A C 1
ATOM 647 O O . PHE A 1 94 ? 13.217 2.628 7.581 1.00 98.12 94 PHE A O 1
ATOM 654 N N . GLY A 1 95 ? 11.578 4.060 8.135 1.00 98.00 95 GLY A N 1
ATOM 655 C CA . GLY A 1 95 ? 11.305 3.562 9.480 1.00 98.00 95 GLY A CA 1
ATOM 656 C C . GLY A 1 95 ? 9.950 2.855 9.541 1.00 98.00 95 GLY A C 1
ATOM 657 O O . GLY A 1 95 ? 9.212 2.814 8.552 1.00 98.00 95 GLY A O 1
ATOM 658 N N . THR A 1 96 ? 9.601 2.332 10.717 1.00 98.06 96 THR A N 1
ATOM 659 C CA . THR A 1 96 ? 8.318 1.659 10.956 1.00 98.06 96 THR A CA 1
ATOM 660 C C . THR A 1 96 ? 7.558 2.273 12.131 1.00 98.06 96 THR A C 1
ATOM 662 O O . THR A 1 96 ? 8.144 2.799 13.076 1.00 98.06 96 THR A O 1
ATOM 665 N N . ASN A 1 97 ? 6.229 2.200 12.076 1.00 97.50 97 ASN A N 1
ATOM 666 C CA . ASN A 1 97 ? 5.319 2.545 13.157 1.00 97.50 97 ASN A CA 1
ATOM 667 C C . ASN A 1 97 ? 4.466 1.320 13.505 1.00 97.50 97 ASN A C 1
ATOM 669 O O . ASN A 1 97 ? 3.495 1.003 12.819 1.00 97.50 97 ASN A O 1
ATOM 673 N N . ALA A 1 98 ? 4.815 0.642 14.599 1.00 95.81 98 ALA A N 1
ATOM 674 C CA . ALA A 1 98 ? 4.158 -0.594 15.019 1.00 95.81 98 ALA A CA 1
ATOM 675 C C . ALA A 1 98 ? 2.672 -0.426 15.393 1.00 95.81 98 ALA A C 1
ATOM 677 O O . ALA A 1 98 ? 1.933 -1.409 15.372 1.00 95.81 98 ALA A O 1
ATOM 678 N N . ALA A 1 99 ? 2.210 0.794 15.692 1.00 95.88 99 ALA A N 1
ATOM 679 C CA . ALA A 1 99 ? 0.796 1.065 15.964 1.00 95.88 99 ALA A CA 1
ATOM 680 C C . ALA A 1 99 ? -0.076 1.043 14.694 1.00 95.88 99 ALA A C 1
ATOM 682 O O . ALA A 1 99 ? -1.296 0.960 14.783 1.00 95.88 99 ALA A O 1
ATOM 683 N N . CYS A 1 100 ? 0.543 1.104 13.514 1.00 97.81 100 CYS A N 1
ATOM 684 C CA . CYS A 1 100 ? -0.142 1.188 12.234 1.00 97.81 100 CYS A CA 1
ATOM 685 C C . CYS A 1 100 ? -0.271 -0.177 11.547 1.00 97.81 100 CYS A C 1
ATOM 687 O O . CYS A 1 100 ? 0.545 -1.082 11.747 1.00 97.81 100 CYS A O 1
ATOM 689 N N . THR A 1 101 ? -1.303 -0.321 10.716 1.00 98.12 101 THR A N 1
ATOM 690 C CA . THR A 1 101 ? -1.631 -1.565 9.996 1.00 98.12 101 THR A CA 1
ATOM 691 C C . THR A 1 101 ? -1.781 -1.376 8.488 1.00 98.12 101 THR A C 1
ATOM 693 O O . THR A 1 101 ? -2.104 -2.334 7.788 1.00 98.12 101 THR A O 1
ATOM 696 N N . ASN A 1 102 ? -1.521 -0.173 7.965 1.00 98.69 102 ASN A N 1
ATOM 697 C CA . ASN A 1 102 ? -1.419 0.049 6.530 1.00 98.69 102 ASN A CA 1
ATOM 698 C C . ASN A 1 102 ? 0.047 -0.030 6.079 1.00 98.69 102 ASN A C 1
ATOM 700 O O . ASN A 1 102 ? 0.829 0.883 6.325 1.00 98.69 102 ASN A O 1
ATOM 704 N N . TYR A 1 103 ? 0.413 -1.138 5.450 1.00 98.81 103 TYR A N 1
ATOM 705 C CA . TYR A 1 103 ? 1.737 -1.436 4.911 1.00 98.81 103 TYR A CA 1
ATOM 706 C C . TYR A 1 103 ? 1.896 -1.007 3.453 1.00 98.81 103 TYR A C 1
ATOM 708 O O . TYR A 1 103 ? 2.991 -1.156 2.921 1.00 98.81 103 TYR A O 1
ATOM 716 N N . ALA A 1 104 ? 0.839 -0.510 2.804 1.00 98.81 104 ALA A N 1
ATOM 717 C CA . ALA A 1 104 ? 0.927 -0.049 1.428 1.00 98.81 104 ALA A CA 1
ATOM 718 C C . ALA A 1 104 ? 1.914 1.118 1.313 1.00 98.81 104 ALA A C 1
ATOM 720 O O . ALA A 1 104 ? 1.972 1.985 2.185 1.00 98.81 104 ALA A O 1
ATOM 721 N N . VAL A 1 105 ? 2.682 1.123 0.227 1.00 98.69 105 VAL A N 1
ATOM 722 C CA . VAL A 1 105 ? 3.695 2.143 -0.058 1.00 98.69 105 VAL A CA 1
ATOM 723 C C . VAL A 1 105 ? 3.535 2.590 -1.500 1.00 98.69 105 VAL A C 1
ATOM 725 O O . VAL A 1 105 ? 3.527 1.762 -2.408 1.00 98.69 105 VAL A O 1
ATOM 728 N N . GLY A 1 106 ? 3.464 3.900 -1.732 1.00 98.19 106 GLY A N 1
ATOM 729 C CA . GLY A 1 106 ? 3.484 4.486 -3.070 1.00 98.19 106 GLY A CA 1
ATOM 730 C C . GLY A 1 106 ? 4.566 3.892 -3.974 1.00 98.19 106 GLY A C 1
ATOM 731 O O . GLY A 1 106 ? 5.736 3.818 -3.597 1.00 98.19 106 GLY A O 1
ATOM 732 N N . GLY A 1 107 ? 4.167 3.462 -5.174 1.00 96.88 107 GLY A N 1
ATOM 733 C CA . GLY A 1 107 ? 5.033 2.735 -6.108 1.00 96.88 107 GLY A CA 1
ATOM 734 C C . GLY A 1 107 ? 5.143 1.229 -5.838 1.00 96.88 107 GLY A C 1
ATOM 735 O O . GLY A 1 107 ? 5.999 0.578 -6.436 1.00 96.88 107 GLY A O 1
ATOM 736 N N . GLY A 1 108 ? 4.324 0.678 -4.939 1.00 97.81 108 GLY A N 1
ATOM 737 C CA . GLY A 1 108 ? 4.312 -0.737 -4.577 1.00 97.81 108 GLY A CA 1
ATOM 738 C C . GLY A 1 108 ? 4.237 -1.680 -5.782 1.00 97.81 108 GLY A C 1
ATOM 739 O O . GLY A 1 108 ? 3.433 -1.466 -6.689 1.00 97.81 108 GLY A O 1
ATOM 740 N N . ARG A 1 109 ? 5.073 -2.722 -5.788 1.00 96.88 109 ARG A N 1
ATOM 741 C CA . ARG A 1 109 ? 5.155 -3.743 -6.848 1.00 96.88 109 ARG A CA 1
ATOM 742 C C . ARG A 1 109 ? 4.958 -5.130 -6.271 1.00 96.88 109 ARG A C 1
ATOM 744 O O . ARG A 1 109 ? 5.489 -5.427 -5.198 1.00 96.88 109 ARG A O 1
ATOM 751 N N . ILE A 1 110 ? 4.246 -5.989 -6.991 1.00 95.12 110 ILE A N 1
ATOM 752 C CA . ILE A 1 110 ? 4.140 -7.410 -6.641 1.00 95.12 110 ILE A CA 1
ATOM 753 C C . ILE A 1 110 ? 5.483 -8.083 -6.937 1.00 95.12 110 ILE A C 1
ATOM 755 O O . ILE A 1 110 ? 6.095 -8.680 -6.050 1.00 95.12 110 ILE A O 1
ATOM 759 N N . ASN A 1 111 ? 5.983 -7.899 -8.156 1.00 91.19 111 ASN A N 1
ATOM 760 C CA . ASN A 1 111 ? 7.253 -8.415 -8.636 1.00 91.19 111 ASN A CA 1
ATOM 761 C C . ASN A 1 111 ? 8.312 -7.317 -8.549 1.00 91.19 111 ASN A C 1
ATOM 763 O O . ASN A 1 111 ? 8.431 -6.461 -9.420 1.00 91.19 111 ASN A O 1
ATOM 767 N N . ASN A 1 112 ? 9.104 -7.347 -7.476 1.00 92.75 112 ASN A N 1
ATOM 768 C CA . ASN A 1 112 ? 10.195 -6.398 -7.254 1.00 92.75 112 ASN A CA 1
ATOM 769 C C . ASN A 1 112 ? 11.562 -7.109 -7.188 1.00 92.75 112 ASN A C 1
ATOM 771 O O . ASN A 1 112 ? 12.192 -7.136 -6.128 1.00 92.75 112 ASN A O 1
ATOM 775 N N . PRO A 1 113 ? 12.024 -7.739 -8.285 1.00 86.38 113 PRO A N 1
ATOM 776 C CA . PRO A 1 113 ? 13.153 -8.673 -8.253 1.00 86.38 113 PRO A CA 1
ATOM 777 C C . PRO A 1 113 ? 14.494 -8.018 -7.896 1.00 86.38 113 PRO A C 1
ATOM 779 O O . PRO A 1 113 ? 15.372 -8.682 -7.353 1.00 86.38 113 PRO A O 1
ATOM 782 N N . THR A 1 114 ? 14.665 -6.721 -8.162 1.00 89.38 114 THR A N 1
ATOM 783 C CA . THR A 1 114 ? 15.912 -5.997 -7.861 1.00 89.38 114 THR A CA 1
ATOM 784 C C . THR A 1 114 ? 16.011 -5.548 -6.403 1.00 89.38 114 THR A C 1
ATOM 786 O O . THR A 1 114 ? 17.112 -5.301 -5.915 1.00 89.38 114 THR A O 1
ATOM 789 N N . ALA A 1 115 ? 14.882 -5.459 -5.693 1.00 93.88 115 ALA A N 1
ATOM 790 C CA . ALA A 1 115 ? 14.822 -5.050 -4.292 1.00 93.88 115 ALA A CA 1
ATOM 791 C C . ALA A 1 115 ? 13.694 -5.783 -3.532 1.00 93.88 115 ALA A C 1
ATOM 793 O O . ALA A 1 115 ? 12.789 -5.140 -2.988 1.00 93.88 115 ALA A O 1
ATOM 794 N N . PRO A 1 116 ? 13.729 -7.127 -3.448 1.00 93.81 116 PRO A N 1
ATOM 795 C CA . PRO A 1 116 ? 12.598 -7.931 -2.976 1.00 93.81 116 PRO A CA 1
ATOM 796 C C . PRO A 1 116 ? 12.255 -7.720 -1.495 1.00 93.81 116 PRO A C 1
ATOM 798 O O . PRO A 1 116 ? 11.138 -8.032 -1.085 1.00 93.81 116 PRO A O 1
ATOM 801 N N . THR A 1 117 ? 13.193 -7.185 -0.707 1.00 96.44 117 THR A N 1
ATOM 802 C CA . THR A 1 117 ? 13.038 -6.863 0.722 1.00 96.44 117 THR A CA 1
ATOM 803 C C . THR A 1 117 ? 12.759 -5.381 0.993 1.00 96.44 117 THR A C 1
ATOM 805 O O . THR A 1 117 ? 12.682 -4.969 2.148 1.00 96.44 117 THR A O 1
ATOM 808 N N . SER A 1 118 ? 12.620 -4.555 -0.048 1.00 97.12 118 SER A N 1
ATOM 809 C CA . SER A 1 118 ? 12.231 -3.150 0.107 1.00 97.12 118 SER A CA 1
ATOM 810 C C . SER A 1 118 ? 10.779 -3.035 0.591 1.00 97.12 118 SER A C 1
ATOM 812 O O . SER A 1 118 ? 9.950 -3.824 0.139 1.00 97.12 118 SER A O 1
ATOM 814 N N . PRO A 1 119 ? 10.410 -2.016 1.392 1.00 98.00 119 PRO A N 1
ATOM 815 C CA . PRO A 1 119 ? 9.010 -1.709 1.721 1.00 98.00 119 PRO A CA 1
ATOM 816 C C . PRO A 1 119 ? 8.084 -1.496 0.511 1.00 98.00 119 PRO A C 1
ATOM 818 O O . PRO A 1 119 ? 6.869 -1.623 0.621 1.00 98.00 119 PRO A O 1
ATOM 821 N N . VAL A 1 120 ? 8.646 -1.199 -0.663 1.00 97.19 120 VAL A N 1
ATOM 822 C CA . VAL A 1 120 ? 7.904 -1.088 -1.932 1.00 97.19 120 VAL A CA 1
ATOM 823 C C . VAL A 1 120 ? 7.526 -2.470 -2.502 1.00 97.19 120 VAL A C 1
ATOM 825 O O . VAL A 1 120 ? 6.647 -2.583 -3.348 1.00 97.19 120 VAL A O 1
ATOM 828 N N . SER A 1 121 ? 8.160 -3.554 -2.052 1.00 98.12 121 SER A N 1
ATOM 829 C CA . SER A 1 121 ? 7.780 -4.918 -2.428 1.00 98.12 121 SER A CA 1
ATOM 830 C C . SER A 1 121 ? 6.517 -5.333 -1.673 1.00 98.12 121 SER A C 1
ATOM 832 O O . SER A 1 121 ? 6.564 -5.528 -0.460 1.00 98.12 121 SER A O 1
ATOM 834 N N . ILE A 1 122 ? 5.399 -5.542 -2.370 1.00 98.31 122 ILE A N 1
ATOM 835 C CA . ILE A 1 122 ? 4.141 -5.999 -1.752 1.00 98.31 122 ILE A CA 1
ATOM 836 C C . ILE A 1 122 ? 4.341 -7.367 -1.085 1.00 98.31 122 ILE A C 1
ATOM 838 O O . ILE A 1 122 ? 3.793 -7.627 -0.017 1.00 98.31 122 ILE A O 1
ATOM 842 N N . THR A 1 123 ? 5.211 -8.222 -1.632 1.00 97.38 123 THR A N 1
ATOM 843 C CA . THR A 1 123 ? 5.570 -9.481 -0.961 1.00 97.38 123 THR A CA 1
ATOM 844 C C . THR A 1 123 ? 6.283 -9.248 0.375 1.00 97.38 123 THR A C 1
ATOM 846 O O . THR A 1 123 ? 6.048 -10.000 1.318 1.00 97.38 123 THR A O 1
ATOM 849 N N . GLN A 1 124 ? 7.107 -8.200 0.502 1.00 98.44 124 GLN A N 1
ATOM 850 C CA . GLN A 1 124 ? 7.705 -7.817 1.783 1.00 98.44 124 GLN A CA 1
ATOM 851 C C . GLN A 1 124 ? 6.662 -7.237 2.742 1.00 98.44 124 GLN A C 1
ATOM 853 O O . GLN A 1 124 ? 6.650 -7.610 3.911 1.00 98.44 124 GLN A O 1
ATOM 858 N N . GLN A 1 125 ? 5.746 -6.402 2.251 1.00 98.69 125 GLN A N 1
ATOM 859 C CA . GLN A 1 125 ? 4.641 -5.868 3.053 1.00 98.69 125 GLN A CA 1
ATOM 860 C C . GLN A 1 125 ? 3.790 -6.999 3.653 1.00 98.69 125 GLN A C 1
ATOM 862 O O . GLN A 1 125 ? 3.461 -6.973 4.837 1.00 98.69 125 GLN A O 1
ATOM 867 N N . LEU A 1 126 ? 3.488 -8.037 2.863 1.00 98.44 126 LEU A N 1
ATOM 868 C CA . LEU A 1 126 ? 2.767 -9.226 3.324 1.00 98.44 126 LEU A CA 1
ATOM 869 C C . LEU A 1 126 ? 3.582 -10.064 4.317 1.00 98.44 126 LEU A C 1
ATOM 871 O O . LEU A 1 126 ? 3.010 -10.579 5.275 1.00 98.44 126 LEU A O 1
ATOM 875 N N . LYS A 1 127 ? 4.907 -10.174 4.145 1.00 98.25 127 LYS A N 1
ATOM 876 C CA . LYS A 1 127 ? 5.787 -10.824 5.134 1.00 98.25 127 LYS A CA 1
ATOM 877 C C . LYS A 1 127 ? 5.768 -10.084 6.469 1.00 98.25 127 LYS A C 1
ATOM 879 O O . LYS A 1 127 ? 5.595 -10.721 7.502 1.00 98.25 127 LYS A O 1
ATOM 884 N N . ASP A 1 128 ? 5.889 -8.760 6.454 1.00 98.44 128 ASP A N 1
ATOM 885 C CA . ASP A 1 128 ? 5.899 -7.939 7.671 1.00 98.44 128 ASP A CA 1
ATOM 886 C C . ASP A 1 128 ? 4.516 -7.900 8.345 1.00 98.44 128 ASP A C 1
ATOM 888 O O . ASP A 1 128 ? 4.404 -7.848 9.574 1.00 98.44 128 ASP A O 1
ATOM 892 N N . MET A 1 129 ? 3.445 -7.974 7.550 1.00 97.75 129 MET A N 1
ATOM 893 C CA . MET A 1 129 ? 2.079 -8.169 8.036 1.00 97.75 129 MET A CA 1
ATOM 894 C C . MET A 1 129 ? 1.909 -9.547 8.689 1.00 97.75 129 MET A C 1
ATOM 896 O O . MET A 1 129 ? 1.432 -9.632 9.820 1.00 97.75 129 MET A O 1
ATOM 900 N N . GLY A 1 130 ? 2.351 -10.615 8.021 1.00 97.62 130 GLY A N 1
ATOM 901 C CA . GLY A 1 130 ? 2.268 -11.991 8.510 1.00 97.62 130 GLY A CA 1
ATOM 902 C C . GLY A 1 130 ? 3.144 -12.260 9.735 1.00 97.62 130 GLY A C 1
ATOM 903 O O . GLY A 1 130 ? 2.730 -12.990 10.631 1.00 97.62 130 GLY A O 1
ATOM 904 N N . ALA A 1 131 ? 4.303 -11.604 9.845 1.00 97.81 131 ALA A N 1
ATOM 905 C CA . ALA A 1 131 ? 5.159 -11.653 11.031 1.00 97.81 131 ALA A CA 1
ATOM 906 C C . ALA A 1 131 ? 4.463 -11.099 12.289 1.00 97.81 131 ALA A C 1
ATOM 908 O O . ALA A 1 131 ? 4.820 -11.463 13.407 1.00 97.81 131 ALA A O 1
ATOM 909 N N . ARG A 1 132 ? 3.444 -10.246 12.114 1.00 95.19 132 ARG A N 1
ATOM 910 C CA . ARG A 1 132 ? 2.578 -9.744 13.193 1.00 95.19 132 ARG A CA 1
ATOM 911 C C . ARG A 1 132 ? 1.322 -10.594 13.420 1.00 95.19 132 ARG A C 1
ATOM 913 O O . ARG A 1 132 ? 0.522 -10.260 14.292 1.00 95.19 132 ARG A O 1
ATOM 920 N N . GLY A 1 133 ? 1.171 -11.691 12.679 1.00 95.44 133 GLY A N 1
ATOM 921 C CA . GLY A 1 133 ? 0.057 -12.629 12.769 1.00 95.44 133 GLY A CA 1
ATOM 922 C C . GLY A 1 133 ? -1.245 -12.102 12.167 1.00 95.44 133 GLY A C 1
ATOM 923 O O . GLY A 1 133 ? -1.396 -10.909 11.899 1.00 95.44 133 GLY A O 1
ATOM 924 N N . TYR A 1 134 ? -2.204 -13.010 11.989 1.00 94.56 134 TYR A N 1
ATOM 925 C CA . TYR A 1 134 ? -3.580 -12.710 11.593 1.00 94.56 134 TYR A CA 1
ATOM 926 C C . TYR A 1 134 ? -4.549 -13.212 12.661 1.00 94.56 134 TYR A C 1
ATOM 928 O O . TYR A 1 134 ? -4.354 -14.290 13.223 1.00 94.56 134 TYR A O 1
ATOM 936 N N . SER A 1 135 ? -5.590 -12.433 12.932 1.00 93.31 135 SER A N 1
ATOM 937 C CA . SER A 1 135 ? -6.718 -12.828 13.771 1.00 93.31 135 SER A CA 1
ATOM 938 C C . SER A 1 135 ? -7.935 -13.181 12.911 1.00 93.31 135 SER A C 1
ATOM 940 O O . SER A 1 135 ? -8.042 -12.7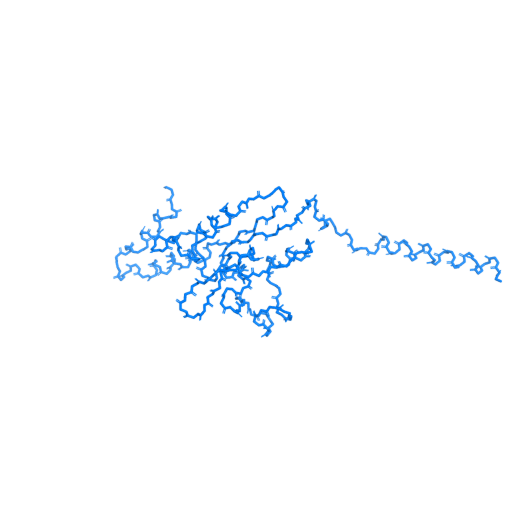47 11.766 1.00 93.31 135 SER A O 1
ATOM 942 N N . ALA A 1 136 ? -8.888 -13.927 13.474 1.00 92.44 136 ALA A N 1
ATOM 943 C CA . ALA A 1 136 ? -10.155 -14.240 12.802 1.00 92.44 136 ALA A CA 1
ATOM 944 C C . ALA A 1 136 ? -11.000 -12.992 12.469 1.00 92.44 136 ALA A C 1
ATOM 946 O O . ALA A 1 136 ? -11.904 -13.064 11.642 1.00 92.44 136 ALA A O 1
ATOM 947 N N . ASN A 1 137 ? -10.686 -11.857 13.099 1.00 93.88 137 ASN A N 1
ATOM 948 C CA . ASN A 1 137 ? -11.384 -10.585 12.957 1.00 93.88 137 ASN A CA 1
ATOM 949 C C . ASN A 1 137 ? -10.551 -9.549 12.180 1.00 93.88 137 ASN A C 1
ATOM 951 O O . ASN A 1 137 ? -10.863 -8.355 12.210 1.00 93.88 137 ASN A O 1
ATOM 955 N N . ASP A 1 138 ? -9.477 -9.977 11.511 1.00 95.56 138 ASP A N 1
ATOM 956 C CA . ASP A 1 138 ? -8.709 -9.114 10.622 1.00 95.56 138 ASP A CA 1
ATOM 957 C C . ASP A 1 138 ? -9.341 -9.105 9.230 1.00 95.56 138 ASP A C 1
ATOM 959 O O . ASP A 1 138 ? -9.533 -10.149 8.607 1.00 95.56 138 ASP A O 1
ATOM 963 N N . LEU A 1 139 ? -9.587 -7.910 8.703 1.00 96.94 139 LEU A N 1
ATOM 964 C CA . LEU A 1 139 ? -9.860 -7.712 7.288 1.00 96.94 139 LEU A CA 1
ATOM 965 C C . LEU A 1 139 ? -8.561 -7.328 6.583 1.00 96.94 139 LEU A C 1
ATOM 967 O O . LEU A 1 139 ? -7.971 -6.288 6.882 1.00 96.94 139 LEU A O 1
ATOM 971 N N . VAL A 1 140 ? -8.128 -8.159 5.638 1.00 97.88 140 VAL A N 1
ATOM 972 C CA . VAL A 1 140 ? -6.929 -7.908 4.832 1.00 97.88 140 VAL A CA 1
ATOM 973 C C . VAL A 1 140 ? -7.334 -7.317 3.487 1.00 97.88 140 VAL A C 1
ATOM 975 O O . VAL A 1 140 ? -8.130 -7.901 2.756 1.00 97.88 140 VAL A O 1
ATOM 978 N N . LEU A 1 141 ? -6.777 -6.153 3.171 1.00 98.56 141 LEU A N 1
ATOM 979 C CA . LEU A 1 141 ? -7.000 -5.411 1.937 1.00 98.56 141 LEU A CA 1
ATOM 980 C C . LEU A 1 141 ? -5.694 -5.366 1.146 1.00 98.56 141 LEU A C 1
ATOM 982 O O . LEU A 1 141 ? -4.661 -4.972 1.688 1.00 98.56 141 LEU A O 1
ATOM 986 N N . ILE A 1 142 ? -5.728 -5.785 -0.118 1.00 98.31 142 ILE A N 1
ATOM 987 C CA . ILE A 1 142 ? -4.542 -5.831 -0.977 1.00 98.31 142 ILE A CA 1
ATOM 988 C C . ILE A 1 142 ? -4.894 -5.228 -2.329 1.00 98.31 142 ILE A C 1
ATOM 990 O O . ILE A 1 142 ? -5.868 -5.650 -2.948 1.00 98.31 142 ILE A O 1
ATOM 994 N N . ASP A 1 143 ? -4.093 -4.266 -2.775 1.00 97.19 143 ASP A N 1
ATOM 995 C CA . ASP A 1 143 ? -4.222 -3.647 -4.094 1.00 97.19 143 ASP A CA 1
ATOM 996 C C . ASP A 1 143 ? -2.842 -3.380 -4.701 1.00 97.19 143 ASP A C 1
ATOM 998 O O . ASP A 1 143 ? -1.969 -2.807 -4.052 1.00 97.19 143 ASP A O 1
ATOM 1002 N N . GLY A 1 144 ? -2.617 -3.838 -5.928 1.00 95.69 144 GLY A N 1
ATOM 1003 C CA . GLY A 1 144 ? -1.321 -3.731 -6.585 1.00 95.69 144 GLY A CA 1
ATOM 1004 C C . GLY A 1 144 ? -1.317 -4.298 -7.998 1.00 95.69 144 GLY A C 1
ATOM 1005 O O . GLY A 1 144 ? -2.292 -4.886 -8.460 1.00 95.69 144 GLY A O 1
ATOM 1006 N N . GLY A 1 145 ? -0.187 -4.130 -8.686 1.00 95.19 145 GLY A N 1
ATOM 1007 C CA . GLY A 1 145 ? 0.020 -4.590 -10.064 1.00 95.19 145 GLY A CA 1
ATOM 1008 C C . GLY A 1 145 ? 0.018 -3.467 -11.102 1.00 95.19 145 GLY A C 1
ATOM 1009 O O . GLY A 1 145 ? 0.565 -3.644 -12.189 1.00 95.19 145 GLY A O 1
ATOM 1010 N N . GLY A 1 146 ? -0.505 -2.281 -10.771 1.00 95.81 146 GLY A N 1
ATOM 1011 C CA . GLY A 1 146 ? -0.428 -1.116 -11.660 1.00 95.81 146 GLY A CA 1
ATOM 1012 C C . GLY A 1 146 ? 1.019 -0.701 -11.949 1.00 95.81 146 GLY A C 1
ATOM 1013 O O . GLY A 1 146 ? 1.376 -0.439 -13.098 1.00 95.81 146 GLY A O 1
ATOM 1014 N N . ASN A 1 147 ? 1.875 -0.713 -10.923 1.00 96.50 147 ASN A N 1
ATOM 1015 C CA . ASN A 1 147 ? 3.302 -0.420 -11.082 1.00 96.50 147 ASN A CA 1
ATOM 1016 C C . ASN A 1 147 ? 4.047 -1.532 -11.838 1.00 96.50 147 ASN A C 1
ATOM 1018 O O . ASN A 1 147 ? 4.898 -1.217 -12.662 1.00 96.50 147 ASN A O 1
ATOM 1022 N N . ASP A 1 148 ? 3.698 -2.807 -11.632 1.00 94.75 148 ASP A N 1
ATOM 1023 C CA . ASP A 1 148 ? 4.244 -3.932 -12.404 1.00 94.75 148 ASP A CA 1
ATOM 1024 C C . ASP A 1 148 ? 3.923 -3.791 -13.902 1.00 94.75 148 ASP A C 1
ATOM 1026 O O . ASP A 1 148 ? 4.800 -3.931 -14.756 1.00 94.75 148 ASP A O 1
ATOM 1030 N N . ALA A 1 149 ? 2.671 -3.454 -14.233 1.00 94.69 149 ALA A N 1
ATOM 1031 C CA . ALA A 1 149 ? 2.253 -3.208 -15.609 1.00 94.69 149 ALA A CA 1
ATOM 1032 C C . ALA A 1 149 ? 2.993 -2.008 -16.220 1.00 94.69 149 ALA A C 1
ATOM 1034 O O . ALA A 1 149 ? 3.437 -2.076 -17.368 1.00 94.69 149 ALA A O 1
ATOM 1035 N N . ALA A 1 150 ? 3.168 -0.925 -15.456 1.00 94.88 150 ALA A N 1
ATOM 1036 C CA . ALA A 1 150 ? 3.931 0.241 -15.892 1.00 94.88 150 ALA A CA 1
ATOM 1037 C C . ALA A 1 150 ? 5.410 -0.094 -16.147 1.00 94.88 150 ALA A C 1
ATOM 1039 O O . ALA A 1 150 ? 5.965 0.342 -17.158 1.00 94.88 150 ALA A O 1
ATOM 1040 N N . ASP A 1 151 ? 6.036 -0.900 -15.286 1.00 94.06 151 ASP A N 1
ATOM 1041 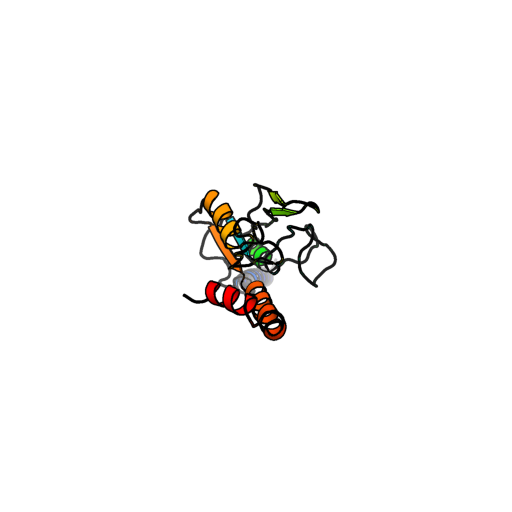C CA . ASP A 1 151 ? 7.413 -1.361 -15.470 1.00 94.06 151 ASP A CA 1
ATOM 1042 C C . ASP A 1 151 ? 7.538 -2.237 -16.728 1.00 94.06 151 ASP A C 1
ATOM 1044 O O . ASP A 1 151 ? 8.445 -2.023 -17.537 1.00 94.06 151 ASP A O 1
ATOM 1048 N N . LEU A 1 152 ? 6.599 -3.167 -16.944 1.00 94.31 152 LEU A N 1
ATOM 1049 C CA . LEU A 1 152 ? 6.575 -4.049 -18.114 1.00 94.31 152 LEU A CA 1
ATOM 1050 C C . LEU A 1 152 ? 6.397 -3.264 -19.423 1.00 94.31 152 LEU A C 1
ATOM 1052 O O . LEU A 1 152 ? 7.166 -3.454 -20.368 1.00 94.31 152 LEU A O 1
ATOM 1056 N N . ILE A 1 153 ? 5.421 -2.352 -19.478 1.00 95.88 153 ILE A N 1
ATOM 1057 C CA . ILE A 1 153 ? 5.190 -1.477 -20.639 1.00 95.88 153 ILE A CA 1
ATOM 1058 C C . ILE A 1 153 ? 6.406 -0.577 -20.862 1.00 95.88 153 ILE A C 1
ATOM 1060 O O . ILE A 1 153 ? 6.883 -0.440 -21.988 1.00 95.88 153 ILE A O 1
ATOM 1064 N N . GLY A 1 154 ? 6.951 0.007 -19.795 1.00 95.06 154 GLY A N 1
ATOM 1065 C CA . GLY A 1 154 ? 8.144 0.841 -19.868 1.00 95.06 154 GLY A CA 1
ATOM 1066 C C . GLY A 1 154 ? 9.353 0.085 -20.421 1.00 95.06 154 GLY A C 1
ATOM 1067 O O . GLY A 1 154 ? 10.098 0.637 -21.230 1.00 95.06 154 GLY A O 1
ATOM 1068 N N . ALA A 1 155 ? 9.545 -1.173 -20.023 1.00 94.62 155 ALA A N 1
ATOM 1069 C CA . ALA A 1 155 ? 10.600 -2.027 -20.556 1.00 94.62 155 ALA A CA 1
ATOM 1070 C C . ALA A 1 155 ? 10.361 -2.388 -22.028 1.00 94.62 155 ALA A C 1
ATOM 1072 O O . ALA A 1 155 ? 11.291 -2.307 -22.826 1.00 94.62 155 ALA A O 1
ATOM 1073 N N . TYR A 1 156 ? 9.118 -2.694 -22.414 1.00 95.75 156 TYR A N 1
ATOM 1074 C CA . TYR A 1 156 ? 8.756 -2.946 -23.810 1.00 95.75 156 TYR A CA 1
ATOM 1075 C C . TYR A 1 156 ? 9.056 -1.741 -24.714 1.00 95.75 156 TYR A C 1
ATOM 1077 O O . TYR A 1 156 ? 9.694 -1.888 -25.753 1.00 95.75 156 TYR A O 1
ATOM 1085 N N . LEU A 1 157 ? 8.678 -0.530 -24.290 1.00 97.31 157 LEU A N 1
ATOM 1086 C CA . LEU A 1 157 ? 8.948 0.702 -25.041 1.00 97.31 157 LEU A CA 1
ATOM 1087 C C . LEU A 1 157 ? 10.450 0.987 -25.214 1.00 97.31 157 LEU A C 1
ATOM 1089 O O . LEU A 1 157 ? 10.835 1.706 -26.133 1.00 97.31 157 LEU A O 1
ATOM 1093 N N . ARG A 1 158 ? 11.304 0.422 -24.351 1.00 95.69 158 ARG A N 1
ATOM 1094 C CA . ARG A 1 158 ? 12.768 0.524 -24.432 1.00 95.69 158 ARG A CA 1
ATOM 1095 C C . ARG A 1 158 ? 13.431 -0.673 -25.115 1.00 95.69 158 ARG A C 1
ATOM 1097 O O . ARG A 1 158 ? 14.652 -0.660 -25.245 1.00 95.69 158 ARG A O 1
ATOM 1104 N N . ALA A 1 159 ? 12.677 -1.657 -25.604 1.00 96.44 159 ALA A N 1
ATOM 1105 C CA . ALA A 1 159 ? 13.238 -2.904 -26.129 1.00 96.44 159 ALA A CA 1
ATOM 1106 C C . ALA A 1 159 ? 14.247 -2.697 -27.274 1.00 96.44 159 ALA A C 1
ATOM 1108 O O . ALA A 1 159 ? 15.219 -3.437 -27.392 1.00 96.44 159 ALA A O 1
ATO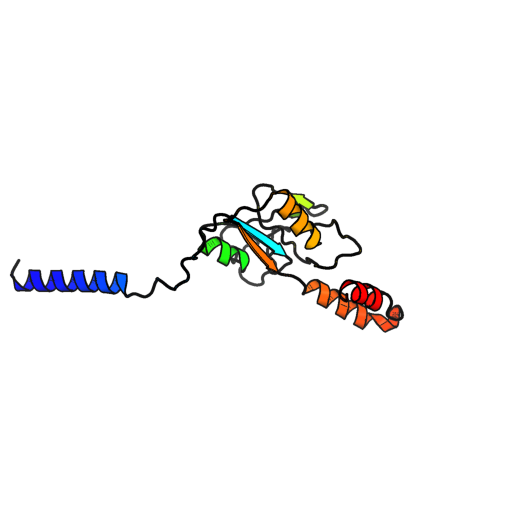M 1109 N N . SER A 1 160 ? 14.076 -1.662 -28.102 1.00 96.75 160 SER A N 1
ATOM 1110 C CA . SER A 1 160 ? 15.038 -1.341 -29.165 1.00 96.75 160 SER A CA 1
ATOM 1111 C C . SER A 1 160 ? 16.402 -0.867 -28.644 1.00 96.75 160 SER A C 1
ATOM 1113 O O . SER A 1 160 ? 17.362 -0.841 -29.407 1.00 96.75 160 SER A O 1
ATOM 1115 N N . THR A 1 161 ? 16.497 -0.464 -27.374 1.00 97.06 161 THR A N 1
ATOM 1116 C CA . THR A 1 161 ? 17.725 0.067 -26.757 1.00 97.06 161 THR A CA 1
ATOM 1117 C C . THR A 1 161 ? 18.577 -1.011 -26.090 1.00 97.06 161 THR A C 1
ATOM 1119 O O . THR A 1 161 ? 19.792 -0.856 -26.012 1.00 97.06 161 THR A O 1
ATOM 1122 N N . ASP A 1 162 ? 17.968 -2.112 -25.645 1.00 96.50 162 ASP A N 1
ATOM 1123 C CA . ASP A 1 162 ? 18.630 -3.196 -24.909 1.00 96.50 162 ASP A CA 1
ATOM 1124 C C . ASP A 1 162 ? 18.389 -4.582 -25.533 1.00 96.50 162 ASP A C 1
ATOM 1126 O O . ASP A 1 162 ? 18.716 -5.609 -24.935 1.00 96.50 162 ASP A O 1
ATOM 1130 N N . SER A 1 163 ? 17.828 -4.620 -26.746 1.00 95.75 163 SER A N 1
ATOM 1131 C CA . SER A 1 163 ? 17.380 -5.841 -27.430 1.00 95.75 163 SER A CA 1
ATOM 1132 C C . SER A 1 163 ? 16.303 -6.621 -26.660 1.00 95.75 163 SER A C 1
ATOM 1134 O O . SER A 1 163 ? 16.219 -7.841 -26.770 1.00 95.75 163 SER A O 1
ATOM 1136 N N . GLY A 1 164 ? 15.477 -5.929 -25.870 1.00 95.00 164 GLY A N 1
ATOM 1137 C CA . GLY A 1 164 ? 14.356 -6.508 -25.132 1.00 95.00 164 GLY A CA 1
ATOM 1138 C C . GLY A 1 164 ? 14.757 -7.261 -23.865 1.00 95.00 164 GLY A C 1
ATOM 1139 O O . GLY A 1 164 ? 13.917 -7.954 -23.293 1.00 95.00 164 GLY A O 1
ATOM 1140 N N . GLN A 1 165 ? 16.005 -7.138 -23.408 1.00 94.94 165 GLN A N 1
ATOM 1141 C CA . GLN A 1 165 ? 16.505 -7.868 -22.240 1.00 94.94 165 GLN A CA 1
ATOM 1142 C C . GLN A 1 165 ? 15.730 -7.535 -20.962 1.00 94.94 165 GLN A C 1
ATOM 1144 O O . GLN A 1 165 ? 15.276 -8.449 -20.274 1.00 94.94 165 GLN A O 1
ATOM 1149 N N . ALA A 1 166 ? 15.519 -6.250 -20.655 1.00 92.69 166 ALA A N 1
ATOM 1150 C CA . ALA A 1 166 ? 14.761 -5.848 -19.473 1.00 92.69 166 ALA A CA 1
ATOM 1151 C C . ALA A 1 166 ? 13.295 -6.296 -19.556 1.00 92.69 166 ALA A C 1
ATOM 1153 O O . ALA A 1 166 ? 12.718 -6.720 -18.556 1.00 92.69 166 ALA A O 1
ATOM 1154 N N . TYR A 1 167 ? 12.702 -6.238 -20.753 1.00 94.56 167 TYR A N 1
ATOM 1155 C CA . TYR A 1 167 ? 11.337 -6.705 -20.982 1.00 94.56 167 TYR A CA 1
ATOM 1156 C C . TYR A 1 167 ? 11.218 -8.214 -20.753 1.00 94.56 167 TYR A C 1
ATOM 1158 O O . TYR A 1 167 ? 10.350 -8.639 -19.999 1.00 94.56 167 TYR A O 1
ATOM 1166 N N . ALA A 1 168 ? 12.115 -9.016 -21.334 1.00 93.25 168 ALA A N 1
ATOM 1167 C CA . ALA A 1 168 ? 12.126 -10.465 -21.156 1.00 93.25 168 ALA A CA 1
ATOM 1168 C C . ALA A 1 168 ? 12.353 -10.867 -19.689 1.00 93.25 168 ALA A C 1
ATOM 1170 O O . ALA A 1 168 ? 11.683 -11.773 -19.198 1.00 93.25 168 ALA A O 1
ATOM 1171 N N . ALA A 1 169 ? 13.247 -10.168 -18.981 1.00 91.38 169 ALA A N 1
ATOM 1172 C CA . ALA A 1 169 ? 13.517 -10.410 -17.565 1.00 91.38 169 ALA A CA 1
ATOM 1173 C C . ALA A 1 169 ? 12.317 -10.080 -16.656 1.00 91.38 169 ALA A C 1
ATOM 1175 O O . ALA A 1 169 ? 12.059 -10.798 -15.695 1.00 91.38 169 ALA A O 1
ATOM 1176 N N . LEU A 1 170 ? 11.568 -9.009 -16.944 1.00 91.56 170 LEU A N 1
ATOM 1177 C CA . LEU A 1 170 ? 10.336 -8.700 -16.210 1.00 91.56 170 LEU A CA 1
ATOM 1178 C C . LEU A 1 170 ? 9.204 -9.656 -16.585 1.00 91.56 170 LEU A C 1
ATOM 1180 O O . LEU A 1 170 ? 8.495 -10.139 -15.705 1.00 91.56 170 LEU A O 1
ATOM 1184 N N . LEU A 1 171 ? 9.055 -9.972 -17.873 1.00 91.75 171 LEU A N 1
ATOM 1185 C CA . LEU A 1 171 ? 8.027 -10.886 -18.359 1.00 91.75 171 LEU A CA 1
ATOM 1186 C C . LEU A 1 171 ? 8.174 -12.282 -17.733 1.00 91.75 171 LEU A C 1
ATOM 1188 O O . LEU A 1 171 ? 7.180 -12.882 -17.338 1.00 91.75 171 LEU A O 1
ATOM 1192 N N . SER A 1 172 ? 9.402 -12.780 -17.571 1.00 89.50 172 SER A N 1
ATOM 1193 C CA . SER A 1 172 ? 9.643 -14.067 -16.910 1.00 89.50 172 SER A CA 1
ATOM 1194 C C . SER A 1 172 ? 9.350 -14.059 -15.408 1.00 89.50 172 SER A C 1
ATOM 1196 O O . SER A 1 172 ? 9.186 -15.123 -14.826 1.00 89.50 172 SER A O 1
ATOM 1198 N N . SER A 1 173 ? 9.261 -12.887 -14.771 1.00 84.94 173 SER A N 1
ATOM 1199 C CA . SER A 1 173 ? 8.845 -12.787 -13.366 1.00 84.94 173 SER A CA 1
ATOM 1200 C C . SER A 1 173 ? 7.326 -12.843 -13.173 1.00 84.94 173 SER A C 1
ATOM 1202 O O . SER A 1 173 ? 6.870 -13.134 -12.073 1.00 84.94 173 SER A O 1
ATOM 1204 N N . VAL A 1 174 ? 6.540 -12.579 -14.227 1.00 81.12 174 VAL A N 1
ATOM 1205 C CA . VAL A 1 174 ? 5.065 -12.544 -14.169 1.00 81.12 174 VAL A CA 1
ATOM 1206 C C . VAL A 1 174 ? 4.394 -13.768 -14.796 1.00 81.12 174 VAL A C 1
ATOM 1208 O O . VAL A 1 174 ? 3.196 -13.967 -14.601 1.00 81.12 174 VAL A O 1
ATOM 1211 N N . LEU A 1 175 ? 5.136 -14.572 -15.562 1.00 80.38 175 LEU A N 1
ATOM 1212 C CA . LEU A 1 175 ? 4.648 -15.803 -16.183 1.00 80.38 175 LEU A CA 1
ATOM 1213 C C . LEU A 1 175 ? 5.140 -17.035 -15.395 1.00 80.38 175 LEU A C 1
ATOM 1215 O O . LEU A 1 175 ? 6.295 -17.035 -14.970 1.00 80.38 175 LEU A O 1
ATOM 1219 N N . PRO A 1 176 ? 4.288 -18.058 -15.188 1.00 61.00 176 PRO A N 1
ATOM 1220 C CA . PRO A 1 176 ? 4.665 -19.311 -14.529 1.00 61.00 176 PRO A CA 1
ATOM 1221 C C . PRO A 1 176 ? 5.571 -20.209 -15.383 1.00 61.00 176 PRO A C 1
ATOM 1223 O O . PRO A 1 176 ? 5.492 -20.135 -16.633 1.00 61.00 176 PRO A O 1
#

Sequence (176 aa):
MNSQQCKASLSALVAACLLAACGGGGSDTAPSAAVTSVKVAGDSLADSGTFGYKFTVQGSAATGVGSTPIWPERVATSYGQSLCAYYRFNGSAFGTNAACTNYAVGGGRINNPTAPTSPVSITQQLKDMGARGYSANDLVLIDGGGNDAADLIGAYLRASTDSGQAYAALLSSVLP

Foldseek 3Di:
DDPVVVVVVVVVVVVVVVCVVVVPPDDVLLDPALAPAEAEEEALLQAQAQAPAGPDPDFDHRHDPRDDDHPSQVVQVSNVHGAHEQWHDPPPDTDGDPVGRHLYYHLAACDDPVCCCDSSHSVNSVVVNCVVPDDPNYHYYYDYDPSLVVQLVVLVVCCVVVVSPSNVVSVVSVDD